Protein AF-A0AAP9EV14-F1 (afdb_monomer_lite)

Foldseek 3Di:
DDDDDDDDDDDPDDPPPPVVVVVVVVVVVVVVVVVVVVVVVVVVVVVVVVVLVVCVVVPHDSVVVVVVVVLVVDDPVVSVVVVVVVVVVCVVVVD

Radius of gyration: 32.25 Å; chains: 1; bounding box: 85×45×72 Å

Secondary structure (DSSP, 8-state):
------PPP-----SSHHHHHHHHHHHHHHHHHHHHHHHHHHHHHHHHHHHHHHHHHTT--HHHHHHHHHHTTS-HHHHHHHHHHHHHHHHHHT-

InterPro domains:
  IPR018753 GapR-like [MF_00797] (18-95)
  IPR046367 GapR-like, DNA-binding domain [NF010247] (21-95)
  IPR046367 GapR-like, DNA-binding domain [PF10073] (23-94)

pLDDT: mean 86.75, std 17.79, range [40.19, 98.5]

Sequence (95 aa):
MLQRVSFPDDAQDDQGVIAGGIAADRLRSIIERVERLEEERKALSGDIKDIFAEAKSAGFDVKVIRTIIRLRKQEPAEVEAQETLLQIYRRALGM

Organism: Gluconobacter thailandicus (NCBI:txid257438)

Structure (mmCIF, N/CA/C/O backbone):
data_AF-A0AAP9EV14-F1
#
_entry.id   AF-A0AAP9EV14-F1
#
loop_
_atom_site.group_PDB
_atom_site.id
_atom_site.type_symbol
_atom_site.label_atom_id
_atom_site.label_alt_id
_atom_site.label_comp_id
_atom_site.label_asym_id
_atom_site.label_entity_id
_atom_site.label_seq_id
_atom_site.pdbx_PDB_ins_code
_atom_site.Cartn_x
_atom_site.Cartn_y
_atom_site.Cartn_z
_atom_site.occupancy
_atom_site.B_iso_or_equiv
_atom_site.auth_seq_id
_atom_site.auth_comp_id
_atom_site.auth_asym_id
_atom_site.auth_atom_id
_atom_site.pdbx_PDB_model_num
ATOM 1 N N . MET A 1 1 ? 56.960 -39.338 -53.036 1.00 48.12 1 MET A N 1
ATOM 2 C CA . MET A 1 1 ? 57.344 -38.015 -52.505 1.00 48.12 1 MET A CA 1
ATOM 3 C C . MET A 1 1 ? 56.055 -37.290 -52.144 1.00 48.12 1 MET A C 1
ATOM 5 O O . MET A 1 1 ? 55.340 -36.860 -53.035 1.00 48.12 1 MET A O 1
ATOM 9 N N . LEU A 1 2 ? 55.685 -37.318 -50.862 1.00 45.50 2 LEU A N 1
ATOM 10 C CA . LEU A 1 2 ? 54.514 -36.631 -50.305 1.00 45.50 2 LEU A CA 1
ATOM 11 C C . LEU A 1 2 ? 54.965 -35.268 -49.778 1.00 45.50 2 LEU A C 1
ATOM 13 O O . LEU A 1 2 ? 55.919 -35.249 -49.008 1.00 45.50 2 LEU A O 1
ATOM 17 N N . GLN A 1 3 ? 54.287 -34.190 -50.183 1.00 40.19 3 GLN A N 1
ATOM 18 C CA . GLN A 1 3 ? 54.181 -32.857 -49.549 1.00 40.19 3 GLN A CA 1
ATOM 19 C C . GLN A 1 3 ? 53.642 -31.894 -50.624 1.00 40.19 3 GLN A C 1
ATOM 21 O O . GLN A 1 3 ? 54.100 -31.942 -51.755 1.00 40.19 3 GLN A O 1
ATOM 26 N N . ARG A 1 4 ? 52.700 -30.981 -50.400 1.00 46.94 4 ARG A N 1
ATOM 27 C CA . ARG A 1 4 ? 51.920 -30.560 -49.234 1.00 46.94 4 ARG A CA 1
ATOM 28 C C . ARG A 1 4 ? 50.797 -29.712 -49.848 1.00 46.94 4 ARG A C 1
ATOM 30 O O . ARG A 1 4 ? 51.086 -28.834 -50.656 1.00 46.94 4 ARG A O 1
ATOM 37 N N . VAL A 1 5 ? 49.541 -30.014 -49.541 1.00 55.34 5 VAL A N 1
ATOM 38 C CA . VAL A 1 5 ? 48.415 -29.205 -50.016 1.00 55.34 5 VAL A CA 1
ATOM 39 C C . VAL A 1 5 ? 48.411 -27.914 -49.202 1.00 55.34 5 VAL A C 1
ATOM 41 O O . VAL A 1 5 ? 48.323 -27.971 -47.977 1.00 55.34 5 VAL A O 1
ATOM 44 N N . SER A 1 6 ? 48.561 -26.773 -49.869 1.00 49.75 6 SER A N 1
ATOM 45 C CA . SER A 1 6 ? 48.404 -25.456 -49.252 1.00 49.75 6 SER A CA 1
ATOM 46 C C . SER A 1 6 ? 46.998 -24.955 -49.553 1.00 49.75 6 SER A C 1
ATOM 48 O O . SER A 1 6 ? 46.743 -24.414 -50.625 1.00 49.75 6 SER A O 1
ATOM 50 N N . PHE A 1 7 ? 46.090 -25.173 -48.607 1.00 57.47 7 PHE A N 1
ATOM 51 C CA . PHE A 1 7 ? 44.849 -24.415 -48.501 1.00 57.47 7 PHE A CA 1
ATOM 52 C C . PHE A 1 7 ? 45.139 -23.164 -47.660 1.00 57.47 7 PHE A C 1
ATOM 54 O O . PHE A 1 7 ? 45.697 -23.309 -46.571 1.00 57.47 7 PHE A O 1
ATOM 61 N N . PRO A 1 8 ? 44.811 -21.950 -48.125 1.00 61.91 8 PRO A N 1
ATOM 62 C CA . PRO A 1 8 ? 44.644 -20.815 -47.236 1.00 61.91 8 PRO A CA 1
ATOM 63 C C . PRO A 1 8 ? 43.349 -21.009 -46.443 1.00 61.91 8 PRO A C 1
ATOM 65 O O . PRO A 1 8 ? 42.265 -21.098 -47.020 1.00 61.91 8 PRO A O 1
ATOM 68 N N . ASP A 1 9 ? 43.546 -21.124 -45.138 1.00 61.50 9 ASP A N 1
ATOM 69 C CA . ASP A 1 9 ? 42.564 -21.143 -44.062 1.00 61.50 9 ASP A CA 1
ATOM 70 C C . ASP A 1 9 ? 41.909 -19.759 -43.917 1.00 61.50 9 ASP A C 1
ATOM 72 O O . ASP A 1 9 ? 42.588 -18.736 -44.025 1.00 61.50 9 ASP A O 1
ATOM 76 N N . ASP A 1 10 ? 40.598 -19.769 -43.703 1.00 57.81 10 ASP A N 1
ATOM 77 C CA . ASP A 1 10 ? 39.786 -18.812 -42.947 1.00 57.81 10 ASP A CA 1
ATOM 78 C C . ASP A 1 10 ? 40.073 -17.301 -43.032 1.00 57.81 10 ASP A C 1
ATOM 80 O O . ASP A 1 10 ? 40.952 -16.751 -42.370 1.00 57.81 10 ASP A O 1
ATOM 84 N N . ALA A 1 11 ? 39.165 -16.592 -43.713 1.00 54.19 11 ALA A N 1
ATOM 85 C CA . ALA A 1 11 ? 38.740 -15.250 -43.303 1.00 54.19 11 ALA A CA 1
ATOM 86 C C . ALA A 1 11 ? 37.327 -14.925 -43.829 1.00 54.19 11 ALA A C 1
ATOM 88 O O . ALA A 1 11 ? 37.112 -13.950 -44.549 1.00 54.19 11 ALA A O 1
ATOM 89 N N . GLN A 1 12 ? 36.344 -15.758 -43.480 1.00 57.47 12 GLN A N 1
ATOM 90 C CA . GLN A 1 12 ? 34.972 -15.284 -43.295 1.00 57.47 12 GLN A CA 1
ATOM 91 C C . GLN A 1 12 ? 34.788 -15.027 -41.800 1.00 57.47 12 GLN A C 1
ATOM 93 O O . GLN A 1 12 ? 34.701 -15.981 -41.044 1.00 57.47 12 GLN A O 1
ATOM 98 N N . ASP A 1 13 ? 34.806 -13.758 -41.387 1.00 55.03 13 ASP A N 1
ATOM 99 C CA . ASP A 1 13 ? 33.887 -13.204 -40.378 1.00 55.03 13 ASP A CA 1
ATOM 100 C C . ASP A 1 13 ? 34.309 -11.779 -40.003 1.00 55.03 13 ASP A C 1
ATOM 102 O O . ASP A 1 13 ? 35.044 -11.544 -39.050 1.00 55.03 13 ASP A O 1
ATOM 106 N N . ASP A 1 14 ? 33.796 -10.796 -40.744 1.00 53.81 14 ASP A N 1
ATOM 107 C CA . ASP A 1 14 ? 33.705 -9.419 -40.242 1.00 53.81 14 ASP A CA 1
ATOM 108 C C . ASP A 1 14 ? 32.338 -8.805 -40.578 1.00 53.81 14 ASP A C 1
ATOM 110 O O . ASP A 1 14 ? 32.212 -7.723 -41.144 1.00 53.81 14 ASP A O 1
ATOM 114 N N . GLN A 1 15 ? 31.266 -9.548 -40.280 1.00 51.12 15 GLN A N 1
ATOM 115 C CA . GLN A 1 15 ? 29.892 -9.020 -40.316 1.00 51.12 15 GLN A CA 1
ATOM 116 C C . GLN A 1 15 ? 29.112 -9.248 -39.007 1.00 51.12 15 GLN A C 1
ATOM 118 O O . GLN A 1 15 ? 27.912 -8.994 -38.949 1.00 51.12 15 GLN A O 1
ATOM 123 N N . GLY A 1 16 ? 29.780 -9.666 -37.923 1.00 50.56 16 GLY A N 1
ATOM 124 C CA . GLY A 1 16 ? 29.134 -9.957 -36.633 1.00 50.56 16 GLY A CA 1
ATOM 125 C C . GLY A 1 16 ? 29.138 -8.824 -35.595 1.00 50.56 16 GLY A C 1
ATOM 126 O O . GLY A 1 16 ? 28.416 -8.907 -34.603 1.00 50.56 16 GLY A O 1
ATOM 127 N N . VAL A 1 17 ? 29.930 -7.760 -35.776 1.00 54.91 17 VAL A N 1
ATOM 128 C CA . VAL A 1 17 ? 30.285 -6.866 -34.648 1.00 54.91 17 VAL A CA 1
ATOM 129 C C . VAL A 1 17 ? 29.410 -5.605 -34.544 1.00 54.91 17 VAL A C 1
ATOM 131 O O . VAL A 1 17 ? 29.214 -5.077 -33.450 1.00 54.91 17 VAL A O 1
ATOM 134 N N . ILE A 1 18 ? 28.784 -5.146 -35.632 1.00 57.03 18 ILE A N 1
ATOM 135 C CA . ILE A 1 18 ? 28.037 -3.868 -35.628 1.00 57.03 18 ILE A CA 1
ATOM 136 C C . ILE A 1 18 ? 26.660 -3.989 -34.939 1.00 57.03 18 ILE A C 1
ATOM 138 O O . ILE A 1 18 ? 26.189 -3.041 -34.309 1.00 57.03 18 ILE A O 1
ATOM 142 N N . ALA A 1 19 ? 26.032 -5.170 -34.967 1.00 56.66 19 ALA A N 1
ATOM 143 C CA . ALA A 1 19 ? 24.754 -5.411 -34.286 1.00 56.66 19 ALA A CA 1
ATOM 144 C C . ALA A 1 19 ? 24.905 -5.660 -32.769 1.00 56.66 19 ALA A C 1
ATOM 146 O O . ALA A 1 19 ? 24.007 -5.315 -31.999 1.00 56.66 19 ALA A O 1
ATOM 147 N N . GLY A 1 20 ? 26.041 -6.219 -32.331 1.00 59.94 20 GLY A N 1
ATOM 148 C CA . GLY A 1 20 ? 26.303 -6.547 -30.924 1.00 59.94 20 GLY A CA 1
ATOM 149 C C . GLY A 1 20 ? 26.480 -5.317 -30.028 1.00 59.94 20 GLY A C 1
ATOM 150 O O . GLY A 1 20 ? 25.976 -5.306 -28.907 1.00 59.94 20 GLY A O 1
ATOM 151 N N . GLY A 1 21 ? 27.117 -4.255 -30.537 1.00 68.56 21 GLY A N 1
ATOM 152 C CA . GLY A 1 21 ? 27.337 -3.008 -29.791 1.00 68.56 21 GLY A CA 1
ATOM 153 C C . GLY A 1 21 ? 26.047 -2.227 -29.521 1.00 68.56 21 GLY A C 1
ATOM 154 O O . GLY A 1 21 ? 25.732 -1.923 -28.375 1.00 68.56 21 GLY A O 1
ATOM 155 N N . ILE A 1 22 ? 25.230 -1.996 -30.557 1.00 70.69 22 ILE A N 1
ATOM 156 C CA . ILE A 1 22 ? 23.952 -1.268 -30.425 1.00 70.69 22 ILE A CA 1
ATOM 157 C C . ILE A 1 22 ? 22.968 -2.042 -29.530 1.00 70.69 22 ILE A C 1
ATOM 159 O O . ILE A 1 22 ? 22.235 -1.446 -28.736 1.00 70.69 22 ILE A O 1
ATOM 163 N N . ALA A 1 23 ? 22.948 -3.376 -29.631 1.00 84.38 23 ALA A N 1
ATOM 164 C CA . ALA A 1 23 ? 22.142 -4.217 -28.750 1.00 84.38 23 ALA A CA 1
ATOM 165 C C . ALA A 1 23 ? 22.621 -4.147 -27.288 1.00 84.38 23 ALA A C 1
ATOM 167 O O . ALA A 1 23 ? 21.786 -4.057 -26.385 1.00 84.38 23 ALA A O 1
ATOM 168 N N . ALA A 1 24 ? 23.937 -4.122 -27.052 1.00 89.81 24 ALA A N 1
ATOM 169 C CA . ALA A 1 24 ? 24.518 -3.989 -25.718 1.00 89.81 24 ALA A CA 1
ATOM 170 C C . ALA A 1 24 ? 24.229 -2.619 -25.081 1.00 89.81 24 ALA A C 1
ATOM 172 O O . ALA A 1 24 ? 23.859 -2.567 -23.908 1.00 89.81 24 ALA A O 1
ATOM 173 N N . ASP A 1 25 ? 24.309 -1.524 -25.840 1.00 91.25 25 ASP A N 1
ATOM 174 C CA . ASP A 1 25 ? 24.016 -0.175 -25.335 1.00 91.25 25 ASP A CA 1
ATOM 175 C C . ASP A 1 25 ? 22.535 -0.005 -24.977 1.00 91.25 25 ASP A C 1
ATOM 177 O O . ASP A 1 25 ? 22.193 0.554 -23.930 1.00 91.25 25 ASP A O 1
ATOM 181 N N . ARG A 1 26 ? 21.629 -0.553 -25.800 1.00 91.19 26 ARG A N 1
ATOM 182 C CA . ARG A 1 26 ? 20.193 -0.565 -25.477 1.00 91.19 26 ARG A CA 1
ATOM 183 C C . ARG A 1 26 ? 19.889 -1.409 -24.246 1.00 91.19 26 ARG A C 1
ATOM 185 O O . ARG A 1 26 ? 19.092 -0.979 -23.413 1.00 91.19 26 ARG A O 1
ATOM 192 N N . LEU A 1 27 ? 20.524 -2.573 -24.110 1.00 92.56 27 LEU A N 1
ATOM 193 C CA . LEU A 1 27 ? 20.376 -3.420 -22.928 1.00 92.56 27 LEU A CA 1
ATOM 194 C C . LEU A 1 27 ? 20.882 -2.708 -21.666 1.00 92.56 27 LEU A C 1
ATOM 196 O O . LEU A 1 27 ? 20.162 -2.667 -20.671 1.00 92.56 27 LEU A O 1
ATOM 200 N N . ARG A 1 28 ? 22.064 -2.082 -21.726 1.00 95.38 28 ARG A N 1
ATOM 201 C CA . ARG A 1 28 ? 22.630 -1.289 -20.626 1.00 95.38 28 ARG A CA 1
ATOM 202 C C . ARG A 1 28 ? 21.681 -0.174 -20.195 1.00 95.38 28 ARG A C 1
ATOM 204 O O . ARG A 1 28 ? 21.361 -0.075 -19.017 1.00 95.38 28 ARG A O 1
ATOM 211 N N . SER A 1 29 ? 21.153 0.595 -21.149 1.00 96.00 29 SER A N 1
ATOM 212 C CA . SER A 1 29 ? 20.197 1.670 -20.857 1.00 96.00 29 SER A CA 1
ATOM 213 C C . SER A 1 29 ? 18.919 1.163 -20.175 1.00 96.00 29 SER A C 1
ATOM 215 O O . SER A 1 29 ? 18.401 1.817 -19.270 1.00 96.00 29 SER A O 1
ATOM 217 N N . ILE A 1 30 ? 18.394 0.001 -20.583 1.00 97.00 30 ILE A N 1
ATOM 218 C CA . ILE A 1 30 ? 17.228 -0.615 -19.930 1.00 97.00 30 ILE A CA 1
ATOM 219 C C . ILE A 1 30 ? 17.567 -1.014 -18.490 1.00 97.00 30 ILE A C 1
ATOM 221 O O . ILE A 1 30 ? 16.791 -0.692 -17.592 1.00 97.00 30 ILE A O 1
ATOM 225 N N . ILE A 1 31 ? 18.713 -1.666 -18.271 1.00 97.44 31 ILE A N 1
ATOM 226 C CA . ILE A 1 31 ? 19.157 -2.111 -16.941 1.00 97.44 31 ILE A CA 1
ATOM 227 C C . ILE A 1 31 ? 19.309 -0.915 -16.000 1.00 97.44 31 ILE A C 1
ATOM 229 O O . ILE A 1 31 ? 18.654 -0.885 -14.964 1.00 97.44 31 ILE A O 1
ATOM 233 N N . GLU A 1 32 ? 20.061 0.112 -16.396 1.00 98.19 32 GLU A N 1
ATOM 234 C CA . GLU A 1 32 ? 20.309 1.299 -15.563 1.00 98.19 32 GLU A CA 1
ATOM 235 C C . GLU A 1 32 ? 19.008 2.022 -15.176 1.00 98.19 32 GLU A C 1
ATOM 237 O O . GLU A 1 32 ? 18.855 2.525 -14.061 1.00 98.19 32 GLU A O 1
ATOM 242 N N . ARG A 1 33 ? 18.032 2.074 -16.093 1.00 98.31 33 ARG A N 1
ATOM 243 C CA . ARG A 1 33 ? 16.711 2.655 -15.812 1.00 98.31 33 ARG A CA 1
ATOM 244 C C . ARG A 1 33 ? 15.917 1.815 -14.816 1.00 98.31 33 ARG A C 1
ATOM 246 O O . ARG A 1 33 ? 15.235 2.388 -13.971 1.00 98.31 33 ARG A O 1
ATOM 253 N N . VAL A 1 34 ? 15.979 0.489 -14.922 1.00 98.06 34 VAL A N 1
ATOM 254 C CA . VAL A 1 34 ? 15.311 -0.420 -13.981 1.00 98.06 34 VAL A CA 1
ATOM 255 C C . VAL A 1 34 ? 15.966 -0.343 -12.605 1.00 98.06 34 VAL A C 1
ATOM 257 O O . VAL A 1 34 ? 15.247 -0.208 -11.623 1.00 98.06 34 VAL A O 1
ATOM 260 N N . GLU A 1 35 ? 17.296 -0.350 -12.520 1.00 98.25 35 GLU A N 1
ATOM 261 C CA . GLU A 1 35 ? 18.034 -0.247 -11.253 1.00 98.25 35 GLU A CA 1
ATOM 262 C C . GLU A 1 35 ? 17.707 1.049 -10.507 1.00 98.25 35 GLU A C 1
ATOM 264 O O . GLU A 1 35 ? 17.418 1.019 -9.313 1.00 98.25 35 GLU A O 1
ATOM 269 N N . ARG A 1 36 ? 17.625 2.177 -11.219 1.00 98.44 36 ARG A N 1
ATOM 270 C CA . ARG A 1 36 ? 17.180 3.440 -10.617 1.00 98.44 36 ARG A CA 1
ATOM 271 C C . ARG A 1 36 ? 15.764 3.344 -10.041 1.00 98.44 36 ARG A C 1
ATOM 273 O O . ARG A 1 36 ? 15.530 3.755 -8.910 1.00 98.44 36 ARG A O 1
ATOM 280 N N . LEU A 1 37 ? 14.820 2.776 -10.797 1.00 98.50 37 LEU A N 1
ATOM 281 C CA . LEU A 1 37 ? 13.440 2.594 -10.326 1.00 98.50 37 LEU A CA 1
ATOM 282 C C . LEU A 1 37 ? 13.350 1.606 -9.148 1.00 98.50 37 LEU A C 1
ATOM 284 O O . LEU A 1 37 ? 12.488 1.750 -8.282 1.00 98.50 37 LEU A O 1
ATOM 288 N N . GLU A 1 38 ? 14.225 0.603 -9.099 1.00 98.25 38 GLU A N 1
ATOM 289 C CA . GLU A 1 38 ? 14.360 -0.328 -7.974 1.00 98.25 38 GLU A CA 1
ATOM 290 C C . GLU A 1 38 ? 14.839 0.388 -6.703 1.00 98.25 38 GLU A C 1
ATOM 292 O O . GLU A 1 38 ? 14.261 0.189 -5.629 1.00 98.25 38 GLU A O 1
ATOM 297 N N . GLU A 1 39 ? 15.842 1.259 -6.819 1.00 98.19 39 GLU A N 1
ATOM 298 C CA . GLU A 1 39 ? 16.336 2.090 -5.717 1.00 98.19 39 GLU A CA 1
ATOM 299 C C . GLU A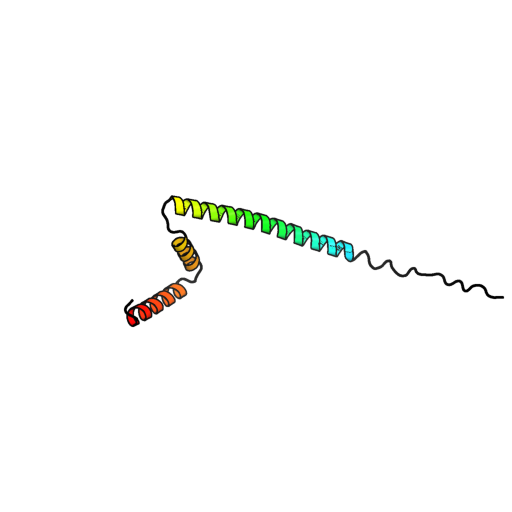 1 39 ? 15.265 3.059 -5.208 1.00 98.19 39 GLU A C 1
ATOM 301 O O . GLU A 1 39 ? 14.999 3.102 -4.003 1.00 98.19 39 GLU A O 1
ATOM 306 N N . GLU A 1 40 ? 14.580 3.768 -6.109 1.00 98.19 40 GLU A N 1
ATOM 307 C CA . GLU A 1 40 ? 13.466 4.6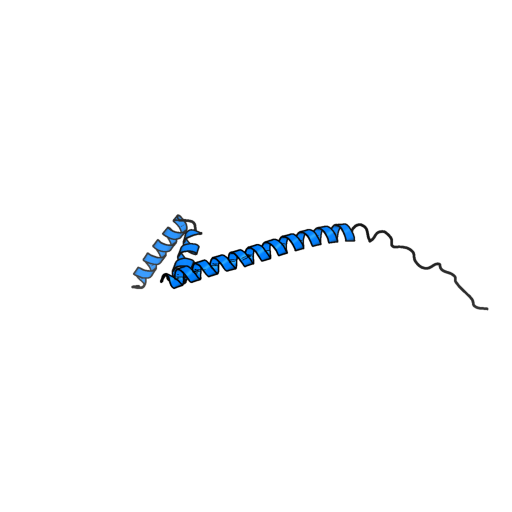60 -5.767 1.00 98.19 40 GLU A CA 1
ATOM 308 C C . GLU A 1 40 ? 12.337 3.897 -5.061 1.00 98.19 40 GLU A C 1
ATOM 310 O O . GLU A 1 40 ? 11.844 4.322 -4.013 1.00 98.19 40 GLU A O 1
ATOM 315 N N . ARG A 1 41 ? 11.956 2.716 -5.570 1.00 97.81 41 ARG A N 1
ATOM 316 C CA . ARG A 1 41 ? 10.938 1.876 -4.926 1.00 97.81 41 ARG A CA 1
ATOM 317 C C . ARG A 1 41 ? 11.379 1.425 -3.538 1.00 97.81 41 ARG A C 1
ATOM 319 O O . ARG A 1 41 ? 10.545 1.346 -2.631 1.00 97.81 41 ARG A O 1
ATOM 326 N N . LYS A 1 42 ? 12.661 1.103 -3.352 1.00 97.75 42 LYS A N 1
ATOM 327 C CA . LYS A 1 42 ? 13.210 0.712 -2.049 1.00 97.75 42 LYS A CA 1
ATOM 328 C C . LYS A 1 42 ? 13.162 1.873 -1.059 1.00 97.75 42 LYS A C 1
ATOM 330 O O . LYS A 1 42 ? 12.743 1.640 0.074 1.00 97.75 42 LYS A O 1
ATOM 335 N N . ALA A 1 43 ? 13.525 3.083 -1.485 1.00 98.00 43 ALA A N 1
ATOM 336 C CA . ALA A 1 43 ? 13.423 4.294 -0.671 1.00 98.00 43 ALA A CA 1
ATOM 337 C C . ALA A 1 43 ? 11.969 4.557 -0.250 1.00 98.00 43 ALA A C 1
ATOM 339 O O . ALA A 1 43 ? 11.677 4.562 0.943 1.00 98.00 43 ALA A O 1
ATOM 340 N N . LEU A 1 44 ? 11.033 4.584 -1.206 1.00 98.12 44 LEU A N 1
ATOM 341 C CA . LEU A 1 44 ? 9.598 4.752 -0.930 1.00 98.12 44 LEU A CA 1
ATOM 342 C C . LEU A 1 44 ? 9.040 3.665 -0.002 1.00 98.12 44 LEU A C 1
ATOM 344 O O . LEU A 1 44 ? 8.188 3.919 0.847 1.00 98.12 44 LEU A O 1
ATOM 348 N N . SER A 1 45 ? 9.514 2.427 -0.150 1.00 97.69 45 SER A N 1
ATOM 349 C CA . SER A 1 45 ? 9.128 1.332 0.745 1.00 97.69 45 SER A CA 1
ATOM 350 C C . SER A 1 45 ? 9.663 1.523 2.166 1.00 97.69 45 SER A C 1
ATOM 352 O O . SER A 1 45 ? 9.048 1.016 3.105 1.00 97.69 45 SER A O 1
ATOM 354 N N . GLY A 1 46 ? 10.803 2.198 2.327 1.00 98.31 46 GLY A N 1
ATOM 355 C CA . GLY A 1 46 ? 11.333 2.646 3.615 1.00 98.31 46 GLY A CA 1
ATOM 356 C C . GLY A 1 46 ? 10.418 3.689 4.242 1.00 98.31 46 GLY A C 1
ATOM 357 O O . GLY A 1 46 ? 9.876 3.439 5.315 1.00 98.31 46 GLY A O 1
ATOM 358 N N . ASP A 1 47 ? 10.119 4.759 3.508 1.00 98.50 47 ASP A N 1
ATOM 359 C CA . ASP A 1 47 ? 9.256 5.849 3.978 1.00 98.50 47 ASP A CA 1
ATOM 360 C C . ASP A 1 47 ? 7.874 5.339 4.427 1.00 98.50 47 ASP A C 1
ATOM 362 O O . ASP A 1 47 ? 7.368 5.689 5.492 1.00 98.50 47 ASP A O 1
ATOM 366 N N . ILE A 1 48 ? 7.269 4.424 3.658 1.00 97.94 48 ILE A N 1
ATOM 367 C CA . IL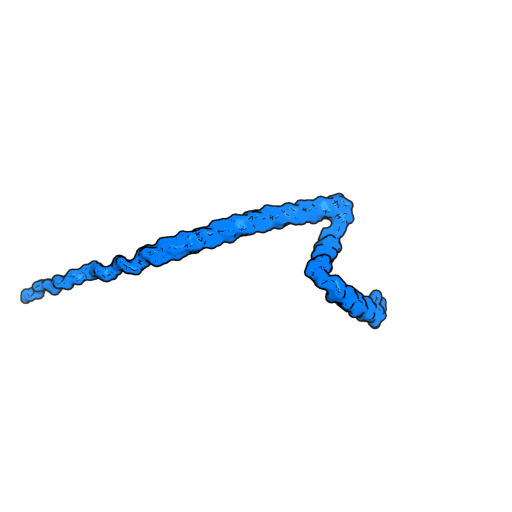E A 1 48 ? 5.988 3.795 4.019 1.00 97.94 48 ILE A CA 1
ATOM 368 C C . ILE A 1 48 ? 6.095 3.006 5.335 1.00 97.94 48 ILE A C 1
ATOM 370 O O . ILE A 1 48 ? 5.144 2.985 6.123 1.00 97.94 48 ILE A O 1
ATOM 374 N N . LYS A 1 49 ? 7.216 2.315 5.581 1.00 97.94 49 LYS A N 1
ATOM 375 C CA . LYS A 1 49 ? 7.423 1.580 6.840 1.00 97.94 49 LYS A CA 1
ATOM 376 C C . LYS A 1 49 ? 7.541 2.536 8.016 1.00 97.94 49 LYS A C 1
ATOM 378 O O . LYS A 1 49 ? 6.942 2.244 9.051 1.00 97.94 49 LYS A O 1
ATOM 383 N N . ASP A 1 50 ? 8.243 3.647 7.843 1.00 98.31 50 ASP A N 1
ATOM 384 C CA . ASP A 1 50 ? 8.428 4.649 8.891 1.00 98.31 50 ASP A CA 1
ATOM 385 C C . ASP A 1 50 ? 7.091 5.302 9.264 1.00 98.31 50 ASP A C 1
ATOM 387 O O . ASP A 1 50 ? 6.757 5.367 10.445 1.00 98.31 50 ASP A O 1
ATOM 391 N N . ILE A 1 51 ? 6.237 5.614 8.282 1.00 98.31 51 ILE A N 1
ATOM 392 C CA . ILE A 1 51 ? 4.864 6.097 8.525 1.00 98.31 51 ILE A CA 1
ATOM 393 C C . ILE A 1 51 ? 4.036 5.066 9.308 1.00 98.31 51 ILE A C 1
ATOM 395 O O . ILE A 1 51 ? 3.304 5.409 10.239 1.00 98.31 51 ILE A O 1
ATOM 399 N N . PHE A 1 52 ? 4.132 3.776 8.971 1.00 98.25 52 PHE A N 1
ATOM 400 C CA . PHE A 1 52 ? 3.439 2.742 9.746 1.00 98.25 52 PHE A CA 1
ATOM 401 C C . PHE A 1 52 ? 4.005 2.585 11.165 1.00 98.25 52 PHE A C 1
ATOM 403 O O . PHE A 1 52 ? 3.250 2.251 12.082 1.00 98.25 52 PHE A O 1
ATOM 410 N N . ALA A 1 53 ? 5.305 2.808 11.366 1.00 98.38 53 ALA A N 1
ATOM 411 C CA . ALA A 1 53 ? 5.929 2.796 12.685 1.00 98.38 53 ALA A CA 1
ATOM 412 C C . ALA A 1 53 ? 5.496 4.004 13.531 1.00 98.38 53 ALA A C 1
ATOM 414 O O . ALA A 1 53 ? 5.212 3.844 14.722 1.00 98.38 53 ALA A O 1
ATOM 415 N N . GLU A 1 54 ? 5.363 5.179 12.917 1.00 98.50 54 GLU A N 1
ATOM 416 C CA . GLU A 1 54 ? 4.798 6.377 13.538 1.00 98.50 54 GLU A CA 1
ATOM 417 C C . GLU A 1 54 ? 3.344 6.135 13.956 1.00 98.50 54 GLU A C 1
ATOM 419 O O . GLU A 1 54 ? 3.004 6.305 15.126 1.00 98.50 54 GLU A O 1
ATOM 424 N N . ALA A 1 55 ? 2.507 5.621 13.049 1.00 98.50 55 ALA A N 1
ATOM 425 C CA . ALA A 1 55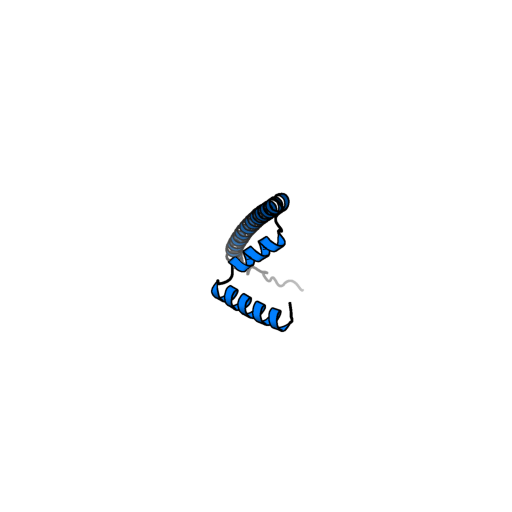 ? 1.114 5.293 13.348 1.00 98.50 55 ALA A CA 1
ATOM 426 C C . ALA A 1 55 ? 0.992 4.303 14.518 1.00 98.50 55 ALA A C 1
ATOM 428 O O . ALA A 1 55 ? 0.146 4.472 15.397 1.00 98.50 55 ALA A O 1
ATOM 429 N N . LYS A 1 56 ? 1.869 3.293 14.570 1.00 98.12 56 LYS A N 1
ATOM 430 C CA . LYS A 1 56 ? 1.929 2.348 15.690 1.00 98.12 56 LYS A CA 1
ATOM 431 C C . LYS A 1 56 ? 2.312 3.041 17.000 1.00 98.12 56 LYS A C 1
ATOM 433 O O . LYS A 1 56 ? 1.698 2.766 18.026 1.00 98.12 56 LYS A O 1
ATOM 438 N N . SER A 1 57 ? 3.308 3.925 16.968 1.00 98.25 57 SER A N 1
ATOM 439 C CA . SER A 1 57 ? 3.759 4.690 18.141 1.00 98.25 57 SER A CA 1
ATOM 440 C C . SER A 1 57 ? 2.688 5.660 18.646 1.00 98.25 57 SER A C 1
ATOM 442 O O . SER A 1 57 ? 2.564 5.863 19.849 1.00 98.25 57 SER A O 1
ATOM 444 N N . ALA A 1 58 ? 1.860 6.188 17.743 1.00 98.44 58 ALA A N 1
ATOM 445 C CA . ALA A 1 58 ? 0.691 7.003 18.059 1.00 98.44 58 ALA A CA 1
ATOM 446 C C . ALA A 1 58 ? -0.521 6.191 18.571 1.00 98.44 58 ALA A C 1
ATOM 448 O O . ALA A 1 58 ? -1.542 6.775 18.923 1.00 98.44 58 ALA A O 1
ATOM 449 N N . GLY A 1 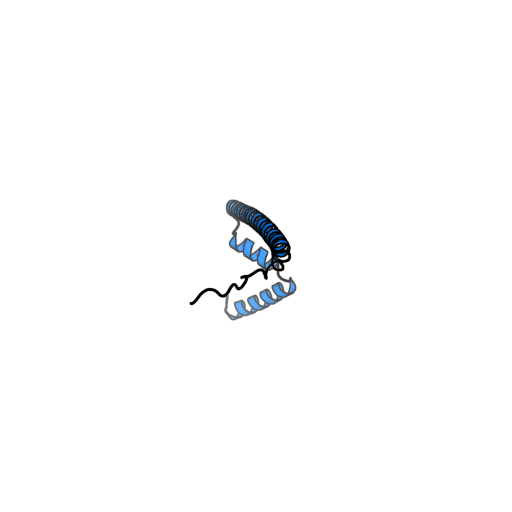59 ? -0.426 4.856 18.631 1.00 98.06 59 GLY A N 1
ATOM 450 C CA . GLY A 1 59 ? -1.465 3.977 19.179 1.00 98.06 59 GLY A CA 1
ATOM 451 C C . GLY A 1 59 ? -2.479 3.443 18.163 1.00 98.06 59 GLY A C 1
ATOM 452 O O . GLY A 1 59 ? -3.461 2.819 18.562 1.00 98.06 59 GLY A O 1
ATOM 453 N N . PHE A 1 60 ? -2.266 3.638 16.859 1.00 98.44 60 PHE A N 1
ATOM 454 C CA . PHE A 1 60 ? -3.152 3.091 15.830 1.00 98.44 60 PHE A CA 1
ATOM 455 C C . PHE A 1 60 ? -2.831 1.629 15.485 1.00 98.44 60 PHE A C 1
ATOM 457 O O . PHE A 1 60 ? -1.670 1.209 15.434 1.00 98.44 60 PHE A O 1
ATOM 464 N N . ASP A 1 61 ? -3.866 0.851 15.147 1.00 97.94 61 ASP A N 1
ATOM 465 C CA . ASP A 1 61 ? -3.696 -0.502 14.612 1.00 97.94 61 ASP A CA 1
ATOM 466 C C . ASP A 1 61 ? -3.311 -0.461 13.121 1.00 97.94 61 ASP A C 1
ATOM 468 O O . ASP A 1 61 ? -4.122 -0.195 12.228 1.00 97.94 61 ASP A O 1
ATOM 472 N N . VAL A 1 62 ? -2.050 -0.792 12.842 1.00 97.94 62 VAL A N 1
ATOM 473 C CA . VAL A 1 62 ? -1.482 -0.833 11.487 1.00 97.94 62 VAL A CA 1
ATOM 474 C C . VAL A 1 62 ? -2.216 -1.814 10.558 1.00 97.94 62 VAL A C 1
ATOM 476 O O . VAL A 1 62 ? -2.313 -1.559 9.355 1.00 97.94 62 VAL A O 1
ATOM 479 N N . LYS A 1 63 ? -2.754 -2.934 11.061 1.00 97.12 6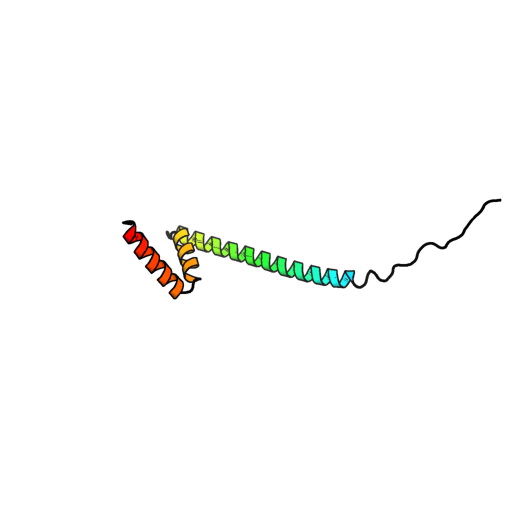3 LYS A N 1
ATOM 480 C CA . LYS A 1 63 ? -3.512 -3.900 10.242 1.00 97.12 63 LYS A CA 1
ATOM 481 C C . LYS A 1 63 ? -4.838 -3.301 9.784 1.00 97.12 63 LYS A C 1
ATOM 483 O O . LYS A 1 63 ? -5.228 -3.491 8.628 1.00 97.12 63 LYS A O 1
ATOM 488 N N . VAL A 1 64 ? -5.502 -2.549 10.660 1.00 98.06 64 VAL A N 1
ATOM 489 C CA . VAL A 1 64 ? -6.736 -1.828 10.322 1.00 98.06 64 VAL A CA 1
ATOM 490 C C . VAL A 1 64 ? -6.441 -0.741 9.290 1.00 98.06 64 VAL A C 1
ATOM 492 O O . VAL A 1 64 ? -7.107 -0.705 8.257 1.00 98.06 64 VAL A O 1
ATOM 495 N N . ILE A 1 65 ? -5.381 0.058 9.469 1.00 97.88 65 ILE A N 1
ATOM 496 C CA . ILE A 1 65 ? -4.974 1.076 8.480 1.00 97.88 65 ILE A CA 1
ATOM 497 C C . ILE A 1 65 ? -4.715 0.444 7.104 1.00 97.88 65 ILE A C 1
ATOM 499 O O . ILE A 1 65 ? -5.222 0.929 6.093 1.00 97.88 65 ILE A O 1
ATOM 503 N N . ARG A 1 66 ? -3.974 -0.672 7.035 1.00 97.19 66 ARG A N 1
ATOM 504 C CA . ARG A 1 66 ? -3.734 -1.389 5.766 1.00 97.19 66 ARG A CA 1
ATOM 505 C C . ARG A 1 66 ? -5.031 -1.855 5.108 1.00 97.19 66 ARG A C 1
ATOM 507 O O . ARG A 1 66 ? -5.152 -1.790 3.885 1.00 97.19 66 ARG A O 1
ATOM 514 N N . THR A 1 67 ? -5.997 -2.299 5.909 1.00 96.12 67 THR A N 1
ATOM 515 C CA . THR A 1 67 ? -7.324 -2.695 5.424 1.00 96.12 67 THR A CA 1
ATOM 516 C C . THR A 1 67 ? -8.066 -1.498 4.838 1.00 96.12 67 THR A C 1
ATOM 518 O O . THR A 1 67 ? -8.554 -1.594 3.715 1.00 96.12 67 THR A O 1
ATOM 521 N N . ILE A 1 68 ? -8.064 -0.354 5.528 1.00 95.62 68 ILE A N 1
ATOM 522 C CA . ILE A 1 68 ? -8.667 0.894 5.040 1.00 95.62 68 ILE A CA 1
ATOM 523 C C . ILE A 1 68 ? -8.018 1.332 3.723 1.00 95.62 68 ILE A C 1
ATOM 525 O O . ILE A 1 68 ? -8.726 1.625 2.766 1.00 95.62 68 ILE A O 1
ATOM 529 N N . ILE A 1 69 ? -6.684 1.322 3.619 1.00 96.25 69 ILE A N 1
ATOM 530 C CA . ILE A 1 69 ? -5.978 1.670 2.373 1.00 96.25 69 ILE A CA 1
ATOM 531 C C . ILE A 1 69 ? -6.400 0.746 1.222 1.00 96.25 69 ILE A C 1
ATOM 533 O O . ILE A 1 69 ? -6.588 1.215 0.103 1.00 96.25 69 ILE A O 1
ATOM 537 N N . ARG A 1 70 ? -6.568 -0.559 1.473 1.00 95.31 70 ARG A N 1
ATOM 538 C CA . ARG A 1 70 ? -7.041 -1.517 0.460 1.00 95.31 70 ARG A CA 1
ATOM 539 C C . ARG A 1 70 ? -8.495 -1.263 0.056 1.00 95.31 70 ARG A C 1
ATOM 541 O O . ARG A 1 70 ? -8.808 -1.378 -1.125 1.00 95.31 70 ARG A O 1
ATOM 548 N N . LEU A 1 71 ? -9.373 -0.934 1.002 1.00 93.69 71 LEU A N 1
ATOM 549 C CA . LEU A 1 71 ? -10.769 -0.582 0.715 1.00 93.69 71 LEU A CA 1
ATOM 550 C C . LEU A 1 71 ? -10.852 0.700 -0.119 1.00 93.69 71 LEU A C 1
ATOM 552 O O . LEU A 1 71 ? -11.537 0.725 -1.129 1.00 93.69 71 LEU A O 1
ATOM 556 N N . ARG A 1 72 ? -10.047 1.718 0.208 1.00 93.81 72 ARG A N 1
ATOM 557 C CA . ARG A 1 72 ? -9.984 2.991 -0.533 1.00 93.81 72 ARG A CA 1
ATOM 558 C C . ARG A 1 72 ? -9.472 2.876 -1.973 1.00 93.81 72 ARG A C 1
ATOM 560 O O . ARG A 1 72 ? -9.570 3.846 -2.715 1.00 93.81 72 ARG A O 1
ATOM 567 N N . LYS A 1 73 ? -8.877 1.740 -2.348 1.00 94.81 73 LYS A N 1
ATOM 568 C CA . LYS A 1 73 ? -8.430 1.456 -3.722 1.00 94.81 73 LYS A CA 1
ATOM 569 C C . LYS A 1 73 ? -9.506 0.785 -4.580 1.00 94.81 73 LYS A C 1
ATOM 571 O O . LYS A 1 73 ? -9.286 0.638 -5.777 1.00 94.81 73 LYS A O 1
ATOM 576 N N . GLN A 1 74 ? -10.599 0.328 -3.975 1.00 92.56 74 GLN A N 1
ATOM 577 C CA . GLN A 1 74 ? -11.713 -0.312 -4.671 1.00 92.56 74 GLN A CA 1
ATOM 578 C C . GLN A 1 74 ? -12.759 0.730 -5.078 1.00 92.56 74 GLN A C 1
ATOM 580 O O . GLN A 1 74 ? -12.769 1.849 -4.560 1.00 92.56 74 GLN A O 1
ATOM 585 N N . GLU A 1 75 ? -13.618 0.363 -6.025 1.00 93.88 75 GLU A N 1
ATOM 586 C CA . GLU A 1 75 ? -14.725 1.207 -6.465 1.00 93.88 75 GLU A CA 1
ATOM 587 C C . GLU A 1 75 ? -15.778 1.309 -5.337 1.00 93.88 75 GLU A C 1
ATOM 589 O O . GLU A 1 75 ? -16.082 0.297 -4.698 1.00 93.88 75 GLU A O 1
ATOM 594 N N . PRO A 1 76 ? -16.293 2.513 -5.008 1.00 91.12 76 PRO A N 1
ATOM 595 C CA . PRO A 1 76 ? -17.170 2.685 -3.851 1.00 91.12 76 PRO A CA 1
ATOM 596 C C . PRO A 1 76 ? -18.439 1.827 -3.883 1.00 91.12 76 PRO A C 1
ATOM 598 O O . PRO A 1 76 ? -18.814 1.290 -2.840 1.00 91.12 76 PRO A O 1
ATOM 601 N N . ALA A 1 77 ? -19.079 1.663 -5.047 1.00 92.88 77 ALA A N 1
ATOM 602 C CA . ALA A 1 77 ? -20.298 0.866 -5.152 1.00 92.88 77 ALA A CA 1
ATOM 603 C C . ALA A 1 77 ? -20.019 -0.639 -4.988 1.00 92.88 77 ALA A C 1
ATOM 605 O O . ALA A 1 77 ? -20.796 -1.339 -4.339 1.00 92.88 77 ALA A O 1
ATOM 606 N N . GLU A 1 78 ? -18.889 -1.144 -5.491 1.00 93.81 78 GLU A N 1
ATOM 607 C CA . GLU A 1 78 ? -18.427 -2.514 -5.237 1.00 93.81 78 GLU A CA 1
ATOM 608 C C . GLU A 1 78 ? -18.213 -2.779 -3.741 1.00 93.81 78 GLU A C 1
ATOM 610 O O . GLU A 1 78 ? -18.626 -3.827 -3.237 1.00 93.81 78 GLU A O 1
ATOM 615 N N . VAL A 1 79 ? -17.601 -1.834 -3.017 1.00 93.56 79 VAL A N 1
ATOM 616 C CA . VAL A 1 79 ? -17.390 -1.954 -1.564 1.00 93.56 79 VAL A CA 1
ATOM 617 C C . VAL A 1 79 ? -18.727 -1.997 -0.825 1.00 93.56 79 VAL A C 1
ATOM 619 O O . VAL A 1 79 ? -18.940 -2.890 -0.006 1.00 93.56 79 VAL A O 1
ATOM 622 N N . GLU A 1 80 ? -19.652 -1.093 -1.144 1.00 94.25 80 GLU A N 1
ATOM 623 C CA . GLU A 1 80 ? -20.977 -1.033 -0.515 1.00 94.25 80 GLU A CA 1
ATOM 624 C C . GLU A 1 80 ? -21.807 -2.302 -0.782 1.00 94.25 80 GLU A C 1
ATOM 626 O O . GLU A 1 80 ? -22.433 -2.861 0.128 1.00 94.25 80 GLU A O 1
ATOM 631 N N . ALA A 1 81 ? -21.771 -2.812 -2.016 1.00 94.31 81 ALA A N 1
ATOM 632 C CA . ALA A 1 81 ? -22.445 -4.051 -2.386 1.00 94.31 81 ALA A CA 1
ATOM 633 C C . ALA A 1 81 ? -21.888 -5.252 -1.603 1.00 94.31 81 ALA A C 1
ATOM 635 O O . ALA A 1 81 ? -22.654 -6.065 -1.075 1.00 94.31 81 ALA A O 1
ATOM 636 N N . GLN A 1 82 ? -20.560 -5.353 -1.480 1.00 93.81 82 GLN A N 1
ATOM 637 C CA . GLN A 1 82 ? -19.917 -6.398 -0.684 1.00 93.81 82 GLN A CA 1
ATOM 638 C C . GLN A 1 82 ? -20.269 -6.285 0.801 1.00 93.81 82 GLN A C 1
ATOM 640 O O . GLN A 1 82 ? -20.604 -7.297 1.416 1.00 93.81 82 GLN A O 1
ATOM 645 N N . GLU A 1 83 ? -20.236 -5.084 1.381 1.00 94.69 83 GLU A N 1
ATOM 646 C CA . GLU A 1 83 ? -20.601 -4.857 2.784 1.00 94.69 83 GLU A CA 1
ATOM 647 C C . GLU A 1 83 ? -22.053 -5.250 3.064 1.00 94.69 83 GLU A C 1
ATOM 649 O O . GLU A 1 83 ? -22.328 -5.928 4.057 1.00 94.69 83 GLU A O 1
ATOM 654 N N . THR A 1 84 ? -22.967 -4.912 2.154 1.00 97.06 84 THR A N 1
ATOM 655 C CA . THR A 1 84 ? -24.383 -5.291 2.238 1.00 97.06 84 THR A CA 1
ATOM 656 C C . THR A 1 84 ? -24.557 -6.810 2.242 1.00 97.06 84 THR A C 1
ATOM 658 O O . THR A 1 84 ? -25.238 -7.360 3.110 1.00 97.06 84 THR A O 1
ATOM 661 N N . LEU A 1 85 ? -23.908 -7.520 1.316 1.00 96.94 85 LEU A N 1
ATOM 662 C CA . LEU A 1 85 ? -23.954 -8.986 1.271 1.00 96.94 85 LEU A CA 1
ATOM 663 C C . LEU A 1 85 ? -23.365 -9.616 2.537 1.00 96.94 85 LEU A C 1
ATOM 665 O O . LEU A 1 85 ? -23.919 -10.569 3.088 1.00 96.94 85 LEU A O 1
ATOM 669 N N . LEU A 1 86 ? -22.263 -9.061 3.034 1.00 96.69 86 LEU A N 1
ATOM 670 C CA . LEU A 1 86 ? -21.571 -9.559 4.216 1.00 96.69 86 LEU A CA 1
ATOM 671 C C . LEU A 1 86 ? -22.424 -9.375 5.482 1.00 96.69 86 LEU A C 1
ATOM 673 O O . LEU A 1 86 ? -22.478 -10.278 6.317 1.00 96.69 86 LEU A O 1
ATOM 677 N N . GLN A 1 87 ? -23.150 -8.260 5.593 1.00 97.12 87 GLN A N 1
ATOM 678 C CA . GLN A 1 87 ? -24.159 -8.019 6.634 1.00 97.12 87 GLN A CA 1
ATOM 679 C C . GLN A 1 87 ? -25.292 -9.053 6.588 1.00 97.12 87 GLN A C 1
ATOM 681 O O . GLN A 1 87 ? -25.640 -9.633 7.619 1.00 97.12 87 GLN A O 1
ATOM 686 N N . ILE A 1 88 ? -25.838 -9.336 5.398 1.00 97.62 88 ILE A N 1
ATOM 687 C CA . ILE A 1 88 ? -26.900 -10.340 5.217 1.00 97.62 88 ILE A CA 1
ATOM 688 C C . ILE A 1 88 ? -26.425 -11.716 5.699 1.00 97.62 88 ILE A C 1
ATOM 690 O O . ILE A 1 88 ? -27.126 -12.381 6.465 1.00 97.62 88 ILE A O 1
ATOM 694 N N . TYR A 1 89 ? -25.224 -12.133 5.298 1.00 97.69 89 TYR A N 1
ATOM 695 C CA . TYR A 1 89 ? -24.681 -13.436 5.681 1.00 97.69 89 TYR A CA 1
ATOM 696 C C . TYR A 1 89 ? -24.330 -13.523 7.165 1.00 97.69 89 TYR A C 1
ATOM 698 O O . TYR A 1 89 ? -24.624 -14.540 7.788 1.00 97.69 89 TYR A O 1
ATOM 706 N N . ARG A 1 90 ? -23.775 -12.466 7.769 1.00 97.81 90 ARG A N 1
ATOM 707 C CA . ARG A 1 90 ? -23.536 -12.420 9.222 1.00 97.81 90 ARG A CA 1
ATOM 708 C C . ARG A 1 90 ? -24.826 -12.599 10.008 1.00 97.81 90 ARG A C 1
ATOM 710 O O . ARG A 1 90 ? -24.898 -13.483 10.856 1.00 97.81 90 ARG A O 1
ATOM 717 N N . ARG A 1 91 ? -25.876 -11.867 9.627 1.00 97.12 91 ARG A N 1
ATOM 718 C CA . ARG A 1 91 ? -27.201 -11.999 10.237 1.00 97.12 91 ARG A CA 1
ATOM 719 C C . ARG A 1 91 ? -27.760 -13.414 10.099 1.00 97.12 91 ARG A C 1
ATOM 721 O O . ARG A 1 91 ? -28.301 -13.940 11.066 1.00 97.12 91 ARG A O 1
ATOM 728 N N . ALA A 1 92 ? -27.632 -14.031 8.924 1.00 96.62 92 ALA A N 1
ATOM 729 C CA . ALA A 1 92 ? -28.083 -15.405 8.700 1.00 96.62 92 ALA A CA 1
ATOM 730 C C . ALA A 1 92 ? -27.321 -16.429 9.563 1.00 96.62 92 ALA A C 1
ATOM 732 O O . ALA A 1 92 ? -27.895 -17.438 9.964 1.00 96.62 92 ALA A O 1
ATOM 733 N N . LEU A 1 93 ? -26.050 -16.155 9.868 1.00 97.50 93 LEU A N 1
ATOM 734 C CA . LEU A 1 93 ? -25.191 -16.986 10.714 1.00 97.50 93 LEU A CA 1
ATOM 735 C C . LEU A 1 93 ? -25.280 -16.639 12.213 1.00 97.50 93 LEU A C 1
ATOM 737 O O . LEU A 1 93 ? -24.667 -17.332 13.022 1.00 97.50 93 LEU A O 1
ATOM 741 N N . GLY A 1 94 ? -26.025 -15.595 12.594 1.00 94.25 94 GLY A N 1
ATOM 742 C CA . GLY A 1 94 ? -26.126 -15.130 13.981 1.00 94.25 94 GLY A CA 1
ATOM 743 C C . GLY A 1 94 ? -24.853 -14.467 14.523 1.00 94.25 94 GLY A C 1
ATOM 744 O O . GLY A 1 94 ? -24.629 -14.507 15.732 1.00 94.25 94 GLY A O 1
ATOM 745 N N . MET A 1 95 ? -24.022 -13.900 13.640 1.00 90.94 95 MET A N 1
ATOM 746 C CA . MET A 1 95 ? -22.814 -13.127 13.972 1.00 90.94 95 MET A CA 1
ATOM 747 C C . MET A 1 95 ? -23.064 -11.622 13.980 1.00 90.94 95 MET A C 1
ATOM 749 O O . MET A 1 95 ? -23.857 -11.152 13.132 1.00 90.94 95 MET A O 1
#